Protein 4G9Y (pdb70)

B-factor: mean 36.49, std 21.75, range [11.18, 152.35]

CATH classification: 1.10.10.10

Radius of gyration: 17.8 Å; Cα contacts (8 Å, |Δi|>4): 120; chains: 1; bounding box: 46×42×43 Å

Organism: Streptomyces coelicolor (strain ATCC BAA-471 / A3(2) / M145) (NCBI:txid100226)

Nearest PDB structures (foldseek):
  4g9y-assembly1_A-2  TM=1.007E+00  e=4.382E-23  Streptomyces coelicolor A3(2)
  4fht-assembly1_A  TM=8.650E-01  e=8.121E-21  Streptomyces coelicolor A3(2)
  2nnn-assembly4_G  TM=8.857E-01  e=1.228E-09  Pseudomonas aeruginosa
  2nnn-assembly3_F  TM=8.837E-01  e=1.775E-09  Pseudomonas aeruginosa
  4zzl-assembly1_B  TM=8.639E-01  e=2.343E-08  Pseudomonas aeruginosa

Sequence (136 aa):
THPGHLARRLQQAHYLLWNTMVSEETTSPQYAVLNALVAEPGLDQRTVGERVGLDRSTIAEVVSRLGRRGLLDKVRDPQDGRRSLLRLTDEGLRVHRRLGVRIARMNQVFLAPLAADDEQAVFFDLIRRVADAAEGL

Structure (mmCIF, N/CA/C/O backbone):
data_4G9Y
#
_entry.id   4G9Y
#
_cell.length_a   102.771
_cell.length_b   102.771
_cell.length_c   100.306
_cell.angle_alpha   90.00
_cell.angle_beta   90.00
_cell.angle_gamma   90.00
#
_symmetry.space_group_name_H-M   'I 41 2 2'
#
loop_
_entity.id
_entity.type
_entity.pdbx_description
1 polymer 'PcaV transcriptional regulator'
2 non-polymer GLYCEROL
3 water water
#
loop_
_atom_site.group_PDB
_atom_site.id
_atom_site.type_symbol
_atom_site.label_atom_id
_atom_site.label_alt_id
_atom_site.label_comp_id
_atom_site.label_asym_id
_atom_site.label_entity_id
_atom_site.label_seq_id
_atom_site.pdbx_PDB_ins_code
_atom_site.Cartn_x
_atom_site.Cartn_y
_atom_site.Cartn_z
_atom_site.occupancy
_atom_site.B_iso_or_equiv
_atom_site.auth_seq_id
_atom_site.auth_comp_id
_atom_site.auth_asym_id
_atom_site.auth_atom_id
_atom_site.pdbx_PDB_model_num
ATOM 1 N N . THR A 1 11 ? -26.230 -35.964 -48.253 1.00 71.89 8 THR A N 1
ATOM 2 C CA . THR A 1 11 ? -26.362 -34.918 -47.239 1.00 65.23 8 THR A CA 1
ATOM 3 C C . THR A 1 11 ? -25.011 -34.323 -46.828 1.00 60.28 8 THR A C 1
ATOM 4 O O . THR A 1 11 ? -24.724 -33.173 -47.152 1.00 62.15 8 THR A O 1
ATOM 8 N N . HIS A 1 12 ? -24.213 -35.110 -46.102 1.00 55.48 9 HIS A N 1
ATOM 9 C CA . HIS A 1 12 ? -22.856 -34.735 -45.654 1.00 44.23 9 HIS A CA 1
ATOM 10 C C . HIS A 1 12 ? -22.816 -33.680 -44.556 1.00 37.09 9 HIS A C 1
ATOM 11 O O . HIS A 1 12 ? -22.410 -32.540 -44.790 1.00 30.50 9 HIS A O 1
ATOM 18 N N . PRO A 1 13 ? -23.209 -34.062 -43.336 1.00 27.61 10 PRO A N 1
ATOM 19 C CA . PRO A 1 13 ? -23.268 -33.031 -42.301 1.00 21.69 10 PRO A CA 1
ATOM 20 C C . PRO A 1 13 ? -21.883 -32.590 -41.821 1.00 17.81 10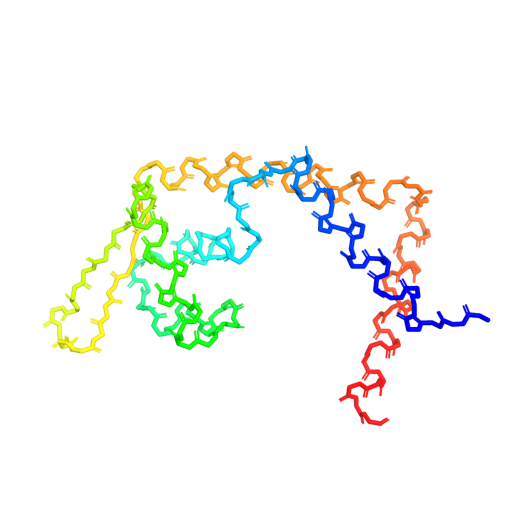 PRO A C 1
ATOM 21 O O . PRO A 1 13 ? -21.788 -31.525 -41.265 1.00 22.07 10 PRO A O 1
ATOM 25 N N . GLY A 1 14 ? -20.836 -33.385 -42.028 1.00 26.28 11 GLY A N 1
ATOM 26 C CA . GLY A 1 14 ? -19.505 -32.960 -41.610 1.00 22.73 11 GLY A CA 1
ATOM 27 C C . GLY A 1 14 ? -19.038 -31.795 -42.465 1.00 22.71 11 GLY A C 1
ATOM 28 O O . GLY A 1 14 ? -18.529 -30.802 -41.956 1.00 22.73 11 GLY A O 1
ATOM 29 N N . HIS A 1 15 ? -19.243 -31.931 -43.774 1.00 20.07 12 HIS A N 1
ATOM 30 C CA . HIS A 1 15 ? -18.996 -30.868 -44.741 1.00 27.27 12 HIS A CA 1
ATOM 31 C C . HIS A 1 15 ? -19.751 -29.588 -44.376 1.00 22.61 12 HIS A C 1
ATOM 32 O O . HIS A 1 15 ? -19.181 -28.506 -44.343 1.00 21.47 12 HIS A O 1
ATOM 39 N N . LEU A 1 16 ? -21.036 -29.732 -44.078 1.00 20.19 13 LEU A N 1
ATOM 40 C CA . LEU A 1 16 ? -21.871 -28.596 -43.752 1.00 22.75 13 LEU A CA 1
ATOM 41 C C . LEU A 1 16 ? -21.390 -27.907 -42.484 1.00 20.13 13 LEU A C 1
ATOM 42 O O . LEU A 1 16 ? -21.381 -26.680 -42.407 1.00 21.86 13 LEU A O 1
ATOM 47 N N . ALA A 1 17 ? -20.979 -28.678 -41.484 1.00 14.69 14 ALA A N 1
ATOM 48 C CA . ALA A 1 17 ? -20.515 -28.048 -40.233 1.00 16.59 14 ALA A CA 1
ATOM 49 C C . ALA A 1 17 ? -19.252 -27.228 -40.448 1.00 17.56 14 ALA A C 1
ATOM 50 O O . ALA A 1 17 ? -19.120 -26.141 -39.910 1.00 18.31 14 ALA A O 1
ATOM 52 N N . ARG A 1 18 ? -18.324 -27.754 -41.239 1.00 20.40 15 ARG A N 1
ATOM 53 C CA . ARG A 1 18 ? -17.109 -27.016 -41.551 1.00 24.18 15 ARG A CA 1
ATOM 54 C C . ARG A 1 18 ? -17.433 -25.725 -42.324 1.00 16.42 15 ARG A C 1
ATOM 55 O O . ARG A 1 18 ? -16.851 -24.687 -42.049 1.00 18.95 15 ARG A O 1
ATOM 63 N N . ARG A 1 19 ? -18.356 -25.797 -43.281 1.00 16.68 16 ARG A N 1
ATOM 64 C CA . ARG A 1 19 ? -18.801 -24.598 -44.008 1.00 20.11 16 ARG A CA 1
ATOM 65 C C . ARG A 1 19 ? -19.332 -23.510 -43.078 1.00 20.15 16 ARG A C 1
ATOM 66 O O . ARG A 1 19 ? -19.030 -22.338 -43.258 1.00 18.85 16 ARG A O 1
ATOM 74 N N . LEU A 1 20 ? -20.161 -23.902 -42.115 1.00 21.75 17 LEU A N 1
ATOM 75 C CA . LEU A 1 20 ? -20.772 -22.951 -41.197 1.00 15.91 17 LEU A CA 1
ATOM 76 C C . LEU A 1 20 ? -19.709 -22.273 -40.368 1.00 18.66 17 LEU A C 1
ATOM 77 O O . LEU A 1 20 ? -19.738 -21.065 -40.146 1.00 18.40 17 LEU A O 1
ATOM 82 N N . GLN A 1 21 ? -18.755 -23.056 -39.891 1.00 17.36 18 GLN A N 1
ATOM 83 C CA . GLN A 1 21 ? -17.685 -22.474 -39.101 1.00 15.65 18 GLN A CA 1
ATOM 84 C C . GLN A 1 21 ? -16.804 -21.561 -39.953 1.00 16.70 18 GLN A C 1
ATOM 85 O O . GLN A 1 21 ? -16.422 -20.478 -39.525 1.00 16.52 18 GLN A O 1
ATOM 91 N N . GLN A 1 22 ? -16.480 -21.997 -41.167 1.00 17.08 19 GLN A N 1
ATOM 92 C CA . GLN A 1 22 ? -15.691 -21.173 -42.077 1.00 22.59 19 GLN A CA 1
ATOM 93 C C . GLN A 1 22 ? -16.403 -19.883 -42.471 1.00 21.38 19 GLN A C 1
ATOM 94 O O . GLN A 1 22 ? -15.774 -18.841 -42.625 1.00 20.93 19 GLN A O 1
ATOM 100 N N . ALA A 1 23 ? -17.714 -19.963 -42.657 1.00 19.20 20 ALA A N 1
ATOM 101 C CA . ALA A 1 23 ? -18.492 -18.774 -42.970 1.00 17.02 20 ALA A CA 1
ATOM 102 C C . ALA A 1 23 ? -18.416 -17.761 -41.828 1.00 21.56 20 ALA A C 1
ATOM 103 O O . ALA A 1 23 ? -18.322 -16.562 -42.064 1.00 21.46 20 ALA A O 1
ATOM 105 N N . HIS A 1 24 ? -18.442 -18.232 -40.587 1.00 18.46 21 HIS A N 1
ATOM 106 C CA . HIS A 1 24 ? -18.331 -17.305 -39.459 1.00 15.10 21 HIS A CA 1
ATOM 107 C C . HIS A 1 24 ? -16.930 -16.677 -39.404 1.00 19.38 21 HIS A C 1
ATOM 108 O O . HIS A 1 24 ? -16.772 -15.483 -39.136 1.00 18.55 21 HIS A O 1
ATOM 115 N N . TYR A 1 25 ? -15.913 -17.490 -39.670 1.00 16.92 22 TYR A N 1
ATOM 116 C CA . TYR A 1 25 ? -14.528 -17.010 -39.700 1.00 20.52 22 TYR A CA 1
ATOM 117 C C . TYR A 1 25 ? -14.351 -15.961 -40.795 1.00 22.47 22 TYR A C 1
ATOM 118 O O . TYR A 1 25 ? -13.679 -14.945 -40.595 1.00 22.77 22 TYR A O 1
ATOM 127 N N . LEU A 1 26 ? -14.969 -16.198 -41.946 1.00 24.54 23 LEU A N 1
ATOM 128 C CA . LEU A 1 26 ? -14.939 -15.222 -43.041 1.00 21.35 23 LEU A CA 1
ATOM 129 C C . LEU A 1 26 ? -15.567 -13.891 -42.622 1.00 25.75 23 LEU A C 1
ATOM 130 O O . LEU A 1 26 ? -15.018 -12.826 -42.896 1.00 25.92 23 LEU A O 1
ATOM 135 N N . LEU A 1 27 ? -16.709 -13.942 -41.943 1.00 22.60 24 LEU A N 1
ATOM 136 C CA . LEU A 1 27 ? -17.371 -12.704 -41.531 1.00 21.83 24 LEU A CA 1
ATOM 137 C C . LEU A 1 27 ? -16.596 -11.975 -40.441 1.00 24.60 24 LEU A C 1
ATOM 138 O O . LEU A 1 27 ? -16.600 -10.748 -40.387 1.00 26.50 24 LEU A O 1
ATOM 143 N N . TRP A 1 28 ? -15.933 -12.725 -39.567 1.00 20.91 25 TRP A N 1
ATOM 144 C CA . TRP A 1 28 ? -15.067 -12.087 -38.578 1.00 21.93 25 TRP A CA 1
ATOM 145 C C . TRP A 1 28 ? -14.012 -11.258 -39.285 1.00 26.07 25 TRP A C 1
ATOM 146 O O . TRP A 1 28 ? -13.745 -10.11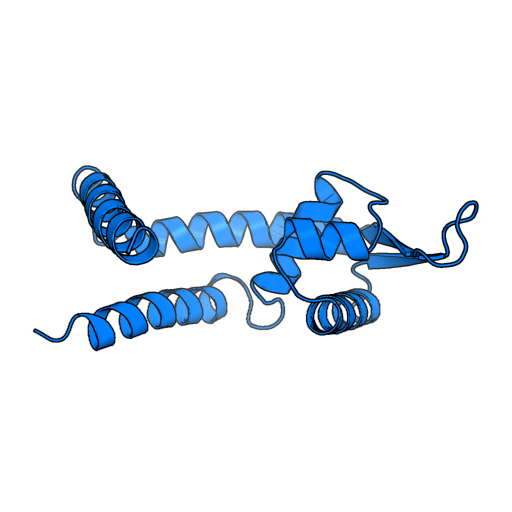0 -38.922 1.00 25.44 25 TRP A O 1
ATOM 157 N N . ASN A 1 29 ? -13.404 -11.844 -40.303 1.00 26.05 26 ASN A N 1
ATOM 158 C CA . ASN A 1 29 ? -12.328 -11.173 -40.999 1.00 25.35 26 ASN A CA 1
ATOM 159 C C . ASN A 1 29 ? -12.800 -9.992 -41.848 1.00 31.56 26 ASN A C 1
ATOM 160 O O . ASN A 1 29 ? -12.085 -9.004 -41.994 1.00 39.14 26 ASN A O 1
ATOM 165 N N . THR A 1 30 ? -14.014 -10.060 -42.374 1.00 31.53 27 THR A N 1
ATOM 166 C CA . THR A 1 30 ? -14.483 -8.962 -43.211 1.00 35.60 27 THR A CA 1
ATOM 167 C C . THR A 1 30 ? -15.246 -7.892 -42.418 1.00 32.58 27 THR A C 1
ATOM 168 O O . THR A 1 30 ? -15.266 -6.739 -42.805 1.00 28.42 27 THR A O 1
ATOM 172 N N . MET A 1 31 ? -15.856 -8.257 -41.300 1.00 25.73 28 MET A N 1
ATOM 173 C CA . MET A 1 31 ? -16.695 -7.300 -40.579 1.00 26.88 28 MET A CA 1
ATOM 174 C C . MET A 1 31 ? -16.165 -6.899 -39.196 1.00 29.95 28 MET A C 1
ATOM 175 O O . MET A 1 31 ? -16.648 -5.939 -38.588 1.00 28.39 28 MET A O 1
ATOM 180 N N . VAL A 1 32 ? -15.215 -7.654 -38.670 1.00 23.26 29 VAL A N 1
ATOM 181 C CA . VAL A 1 32 ? -14.707 -7.337 -37.340 1.00 23.26 29 VAL A CA 1
ATOM 182 C C . VAL A 1 32 ? -13.291 -6.815 -37.440 1.00 29.84 29 VAL A C 1
ATOM 183 O O . VAL A 1 32 ? -13.050 -5.642 -37.191 1.00 26.82 29 VAL A O 1
ATOM 187 N N . SER A 1 33 ? -12.365 -7.684 -37.832 1.00 2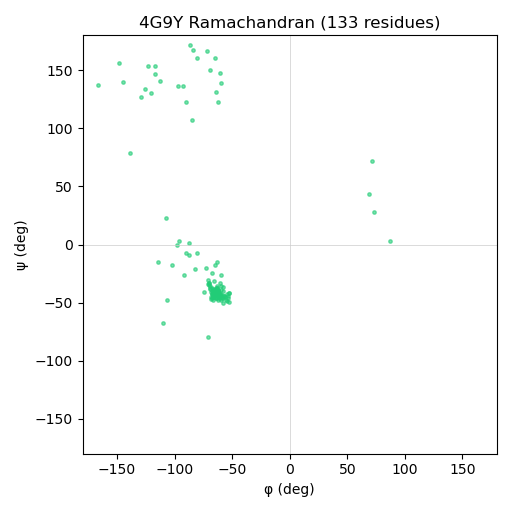4.88 30 SER A N 1
ATOM 188 C CA . SER A 1 33 ? -10.970 -7.305 -37.951 1.00 29.33 30 SER A CA 1
ATOM 189 C C . SER A 1 33 ? -10.154 -8.334 -38.717 1.00 30.95 30 SER A C 1
ATOM 190 O O . SER A 1 33 ? -10.278 -9.539 -38.499 1.00 33.04 30 SER A O 1
ATOM 193 N N . GLU A 1 34 ? -9.298 -7.844 -39.600 1.00 32.46 31 GLU A N 1
ATOM 194 C CA . GLU A 1 34 ? -8.340 -8.691 -40.291 1.00 35.19 31 GLU A CA 1
ATOM 195 C C . GLU A 1 34 ? -7.071 -8.826 -39.459 1.00 38.37 31 GLU A C 1
ATOM 196 O O . GLU A 1 34 ? -6.202 -9.634 -39.774 1.00 44.77 31 GLU A O 1
ATOM 202 N N . GLU A 1 35 ? -6.972 -8.033 -38.394 1.00 35.62 32 GLU A N 1
ATOM 203 C CA . GLU A 1 35 ? -5.770 -7.999 -37.564 1.00 38.18 32 GLU A CA 1
ATOM 204 C C . GLU A 1 35 ? -5.958 -8.693 -36.211 1.00 39.74 32 GLU A C 1
ATOM 205 O O . GLU A 1 35 ? -5.126 -9.494 -35.794 1.00 45.55 32 GLU A O 1
ATOM 211 N N . THR A 1 36 ? -7.045 -8.378 -35.519 1.00 29.47 33 THR A N 1
ATOM 212 C CA . THR A 1 36 ? -7.298 -8.996 -34.228 1.00 27.07 33 THR A CA 1
ATOM 213 C C . THR A 1 36 ? -8.112 -10.269 -34.432 1.00 25.69 33 THR A C 1
ATOM 214 O O . THR A 1 36 ? -9.186 -10.235 -35.009 1.00 26.78 33 THR A O 1
ATOM 218 N N . THR A 1 37 ? -7.592 -11.396 -33.974 1.00 24.32 34 THR A N 1
ATOM 219 C CA . THR A 1 37 ? -8.318 -12.646 -34.130 1.00 25.24 34 THR A CA 1
ATOM 220 C C . THR A 1 37 ? -9.341 -12.828 -33.012 1.00 30.41 34 THR A C 1
ATOM 221 O O . THR A 1 37 ? -9.322 -12.120 -32.007 1.00 26.56 34 THR A O 1
ATOM 225 N N . SER A 1 38 ? -10.229 -13.796 -33.197 1.00 20.93 35 SER A N 1
ATOM 226 C CA . SER A 1 38 ? -11.190 -14.166 -32.171 1.00 21.39 35 SER A CA 1
ATOM 227 C C . SER A 1 38 ? -10.546 -14.536 -30.805 1.00 18.49 35 SER A C 1
ATOM 228 O O . SER A 1 38 ? -10.987 -14.039 -29.766 1.00 22.62 35 SER A O 1
ATOM 231 N N . PRO A 1 39 ? -9.503 -15.395 -30.801 1.00 24.15 36 PRO A N 1
ATOM 232 C CA . PRO A 1 39 ? -8.844 -15.700 -29.520 1.00 26.65 36 PRO A CA 1
ATOM 233 C C . PRO A 1 39 ? -8.172 -14.473 -28.889 1.00 28.12 36 PRO A C 1
ATOM 234 O O . PRO A 1 39 ? -8.196 -14.315 -27.669 1.00 27.94 36 PRO A O 1
ATOM 238 N N . GLN A 1 40 ? -7.587 -13.610 -29.707 1.00 19.23 37 GLN A N 1
ATOM 239 C CA . GLN A 1 40 ? -6.991 -12.399 -29.177 1.00 22.00 37 GLN A CA 1
ATOM 240 C C . GLN A 1 40 ? -8.046 -11.528 -28.519 1.00 24.24 37 GLN A C 1
ATOM 241 O O . GLN A 1 40 ? -7.834 -10.995 -27.424 1.00 23.95 37 GLN A O 1
ATOM 247 N N . TYR A 1 41 ? -9.189 -11.386 -29.180 1.00 20.74 38 TYR A N 1
ATOM 248 C CA . TYR A 1 41 ? -10.268 -10.600 -28.598 1.00 22.75 38 TYR A CA 1
ATOM 249 C C . TYR A 1 41 ? -10.766 -11.215 -27.286 1.00 19.44 38 TYR A C 1
ATOM 250 O O . TYR A 1 41 ? -11.082 -10.496 -26.333 1.00 18.46 38 TYR A O 1
ATOM 259 N N . ALA A 1 42 ? -10.868 -12.543 -27.242 1.00 18.80 39 ALA A N 1
ATOM 260 C CA . ALA A 1 42 ? -11.304 -13.212 -26.019 1.00 18.40 39 ALA A CA 1
ATOM 261 C C . ALA A 1 42 ? -10.388 -12.887 -24.838 1.00 14.34 39 ALA A C 1
ATOM 262 O O . ALA A 1 42 ? -10.849 -12.732 -23.693 1.00 18.09 39 ALA A O 1
ATOM 264 N N . VAL A 1 43 ? -9.096 -12.764 -25.115 1.00 15.20 40 VAL A N 1
ATOM 265 C CA . VAL A 1 43 ? -8.138 -12.378 -24.072 1.00 19.96 40 VAL A CA 1
ATOM 266 C C . VAL A 1 43 ? -8.369 -10.937 -23.598 1.00 19.18 40 VAL A C 1
ATOM 267 O O . VAL A 1 43 ? -8.400 -10.667 -22.396 1.00 18.67 40 VAL A O 1
ATOM 271 N N . LEU A 1 44 ? -8.522 -10.003 -24.533 1.00 21.04 41 LEU A N 1
ATOM 272 C CA . LEU A 1 44 ? -8.850 -8.629 -24.147 1.00 22.46 41 LEU A CA 1
ATOM 273 C C . LEU A 1 44 ? -10.136 -8.625 -23.326 1.00 18.23 41 LEU A C 1
ATOM 274 O O . LEU A 1 44 ? -10.249 -7.942 -22.306 1.00 22.02 41 LEU A O 1
ATOM 279 N N . ASN A 1 45 ? -11.112 -9.383 -23.793 1.00 19.50 42 ASN A N 1
ATOM 280 C CA . ASN A 1 45 ? -12.393 -9.455 -23.112 1.00 19.29 42 ASN A CA 1
ATOM 281 C C . ASN A 1 45 ? -12.293 -9.980 -21.684 1.00 22.76 42 ASN A C 1
ATOM 282 O O . ASN A 1 45 ? -12.891 -9.415 -20.757 1.00 23.06 42 ASN A O 1
ATOM 287 N N . ALA A 1 46 ? -11.536 -11.057 -21.503 1.00 21.36 43 ALA A N 1
ATOM 288 C CA . ALA A 1 46 ? -11.312 -11.608 -20.170 1.00 24.25 43 ALA A CA 1
ATOM 289 C C . ALA A 1 46 ? -10.636 -10.588 -19.241 1.00 23.89 43 ALA A C 1
ATOM 290 O O . ALA A 1 46 ? -10.916 -10.531 -18.037 1.00 21.95 43 ALA A O 1
ATOM 292 N N . LEU A 1 47 ? -9.746 -9.775 -19.799 1.00 17.62 44 LEU A N 1
ATOM 293 C CA . LEU A 1 47 ? -8.972 -8.840 -18.979 1.00 20.78 44 LEU A CA 1
ATOM 294 C C . LEU A 1 47 ? -9.731 -7.544 -18.653 1.00 24.10 44 LEU A C 1
ATOM 295 O O . LEU A 1 47 ? -9.378 -6.834 -17.714 1.00 24.35 44 LEU A O 1
ATOM 300 N N . VAL A 1 48 ? -10.749 -7.223 -19.446 1.00 21.52 45 VAL A N 1
ATOM 301 C CA . VAL A 1 48 ? -11.671 -6.148 -19.083 1.00 26.81 45 VAL A CA 1
ATOM 302 C C . VAL A 1 48 ? -12.480 -6.555 -17.847 1.00 29.83 45 VAL A C 1
ATOM 303 O O . VAL A 1 48 ? -12.683 -5.767 -16.916 1.00 25.09 45 VAL A O 1
ATOM 307 N N . ALA A 1 49 ? -12.936 -7.803 -17.837 1.00 27.76 46 ALA A N 1
ATOM 308 C CA . ALA A 1 49 ? -13.699 -8.314 -16.709 1.00 29.91 46 ALA A CA 1
ATOM 309 C C . ALA A 1 49 ? -12.842 -8.498 -15.458 1.00 30.56 46 ALA A C 1
ATOM 310 O O . ALA A 1 49 ? -13.317 -8.284 -14.343 1.00 31.89 46 ALA A O 1
ATOM 312 N N . GLU A 1 50 ? -11.581 -8.889 -15.634 1.00 29.61 47 GLU A N 1
ATOM 313 C CA . GLU A 1 50 ? -10.698 -9.133 -14.491 1.00 23.98 47 GLU A CA 1
ATOM 314 C C . GLU A 1 50 ? -9.290 -8.605 -14.705 1.00 25.39 47 GLU A C 1
ATOM 315 O O . GLU A 1 50 ? -8.370 -9.365 -14.994 1.00 28.66 47 GLU A O 1
ATOM 321 N N . PRO A 1 51 ? -9.112 -7.293 -14.545 1.00 31.94 48 PRO A N 1
ATOM 322 C CA . PRO A 1 51 ? -7.795 -6.701 -14.755 1.00 32.54 48 PRO A CA 1
ATOM 323 C C . PRO A 1 51 ? -6.795 -7.326 -13.804 1.00 30.95 48 PRO A C 1
ATOM 324 O O . PRO A 1 51 ? -7.125 -7.578 -12.652 1.00 29.43 48 PRO A O 1
ATOM 328 N N . GLY A 1 52 ? -5.596 -7.612 -14.286 1.00 29.17 49 GLY A N 1
ATOM 329 C CA . GLY A 1 52 ? -4.556 -8.121 -13.410 1.00 34.46 49 GLY A CA 1
ATOM 330 C C . GLY A 1 52 ? -4.561 -9.626 -13.244 1.00 30.96 49 GLY A C 1
ATOM 331 O O . GLY A 1 52 ? -3.767 -10.171 -12.478 1.00 37.23 49 GLY A O 1
ATOM 332 N N . LEU A 1 53 ? -5.450 -10.307 -13.955 1.00 27.97 50 LEU A N 1
ATOM 333 C CA . LEU A 1 53 ? -5.499 -11.767 -13.910 1.00 24.77 50 LEU A CA 1
ATOM 334 C C . LEU A 1 53 ? -4.161 -12.308 -14.396 1.00 32.02 50 LEU A C 1
ATOM 335 O O . LEU A 1 53 ? -3.508 -11.688 -15.224 1.00 30.41 50 LEU A O 1
ATOM 340 N N . ASP A 1 54 ? -3.726 -13.446 -13.873 1.00 28.23 51 ASP A N 1
ATOM 341 C CA . ASP A 1 54 ? -2.445 -13.979 -14.313 1.00 38.39 51 ASP A CA 1
ATOM 342 C C . ASP A 1 54 ? -2.623 -14.698 -15.643 1.00 33.06 51 ASP A C 1
ATOM 343 O O . ASP A 1 54 ? -3.724 -15.088 -15.999 1.00 28.18 51 ASP A O 1
ATOM 348 N N . GLN A 1 55 ? -1.526 -14.892 -16.359 1.00 31.34 52 GLN A N 1
ATOM 349 C CA . GLN A 1 55 ? -1.567 -15.460 -17.698 1.00 25.24 52 GLN A CA 1
ATOM 350 C C . GLN A 1 55 ? -2.145 -16.858 -17.745 1.00 33.70 52 GLN A C 1
ATOM 351 O O . GLN A 1 55 ? -2.922 -17.188 -18.640 1.00 34.32 52 GLN A O 1
ATOM 357 N N . ARG A 1 56 ? -1.751 -17.682 -16.782 1.00 35.29 53 ARG A N 1
ATOM 358 C CA . ARG A 1 56 ? -2.218 -19.051 -16.717 1.00 33.42 53 ARG A CA 1
ATOM 359 C C . ARG A 1 56 ? -3.744 -19.053 -16.618 1.00 34.33 53 ARG A C 1
ATOM 360 O O . ARG A 1 56 ? -4.425 -19.785 -17.345 1.00 30.12 53 ARG A O 1
ATOM 368 N N . THR A 1 57 ? -4.284 -18.208 -15.746 1.00 28.94 54 THR A N 1
ATOM 369 C CA . THR A 1 57 ? -5.734 -18.162 -15.574 1.00 27.51 54 THR A CA 1
ATOM 370 C C . THR A 1 57 ? -6.429 -17.586 -16.805 1.00 28.44 54 THR A C 1
ATOM 371 O O . THR A 1 57 ? -7.493 -18.063 -17.193 1.00 26.99 54 THR A O 1
ATOM 375 N N . VAL A 1 58 ? -5.822 -16.574 -17.432 1.00 26.04 55 VAL A N 1
ATOM 376 C CA . VAL A 1 58 ? -6.407 -16.015 -18.644 1.00 26.54 55 VAL A CA 1
ATOM 377 C C . VAL A 1 58 ? -6.535 -17.102 -19.713 1.00 26.32 55 VAL A C 1
ATOM 378 O O . VAL A 1 58 ? -7.564 -17.205 -20.376 1.00 25.14 55 VAL A O 1
ATOM 382 N N . GLY A 1 59 ? -5.494 -17.920 -19.862 1.00 27.27 56 GLY A N 1
ATOM 383 C CA . GLY A 1 59 ? -5.539 -19.033 -20.794 1.00 28.41 56 GLY A CA 1
ATOM 384 C C . GLY A 1 59 ? -6.688 -19.965 -20.459 1.00 32.55 56 GLY A C 1
ATOM 385 O O . GLY A 1 59 ? -7.384 -20.462 -21.341 1.00 32.22 56 GLY A O 1
ATOM 386 N N . GLU A 1 60 ? -6.892 -20.194 -19.168 1.00 35.31 57 GLU A N 1
ATOM 387 C CA . GLU A 1 60 ? -8.010 -21.018 -18.724 1.00 39.94 57 GLU A CA 1
ATOM 388 C C . GLU A 1 60 ? -9.364 -20.398 -19.064 1.00 34.92 57 GLU A C 1
ATOM 389 O O . GLU A 1 60 ? -10.257 -21.109 -19.496 1.00 32.60 57 GLU A O 1
ATOM 395 N N . ARG A 1 61 ? -9.519 -19.086 -18.872 1.00 27.82 58 ARG A N 1
ATOM 396 C CA . ARG A 1 61 ? -10.802 -18.424 -19.165 1.00 27.26 58 ARG A CA 1
ATOM 397 C C . ARG A 1 61 ? -11.192 -18.573 -20.613 1.00 26.49 58 ARG A C 1
ATOM 398 O O . ARG A 1 61 ? -12.369 -18.703 -20.931 1.00 25.70 58 ARG A O 1
ATOM 406 N N . VAL A 1 62 ? -10.205 -18.482 -21.498 1.00 24.49 59 VAL A N 1
ATOM 407 C CA . VAL A 1 62 ? -10.503 -18.492 -22.926 1.00 27.34 59 VAL A CA 1
ATOM 408 C C . VAL A 1 62 ? -10.307 -19.876 -23.559 1.00 35.94 59 VAL A C 1
ATOM 409 O O . VAL A 1 62 ? -10.534 -20.051 -24.749 1.00 35.53 59 VAL A O 1
ATOM 413 N N . GLY A 1 63 ? -9.896 -20.852 -22.752 1.00 35.07 60 GLY A N 1
ATOM 414 C CA . GLY A 1 63 ? -9.699 -22.205 -23.235 1.00 35.69 60 GLY A CA 1
ATOM 415 C C . GLY A 1 63 ? -8.532 -22.393 -24.196 1.00 39.48 60 GLY A C 1
ATOM 416 O O . GLY A 1 63 ? -8.668 -23.094 -25.196 1.00 48.34 60 GLY A O 1
ATOM 417 N N . LEU A 1 64 ? -7.385 -21.788 -23.896 1.00 35.29 61 LEU A N 1
ATOM 418 C CA . LEU A 1 64 ? -6.185 -21.947 -24.730 1.00 32.25 61 LEU A CA 1
ATOM 419 C C . LEU A 1 64 ? -5.068 -22.615 -23.954 1.00 37.59 61 LEU A C 1
ATOM 420 O O . LEU A 1 64 ? -4.923 -22.390 -22.752 1.00 43.79 61 LEU A O 1
ATOM 425 N N . ASP A 1 65 ? -4.257 -23.412 -24.643 1.00 42.61 62 ASP A N 1
ATOM 426 C CA . ASP A 1 65 ? -3.119 -24.061 -23.998 1.00 48.10 62 ASP A CA 1
ATOM 427 C C . ASP A 1 65 ? -2.022 -23.047 -23.687 1.00 46.10 62 ASP A C 1
ATOM 428 O O . ASP A 1 65 ? -2.046 -21.926 -24.197 1.00 41.18 62 ASP A O 1
ATOM 433 N N . ARG A 1 66 ? -1.056 -23.443 -22.864 1.00 45.63 63 ARG A N 1
ATOM 434 C CA . ARG A 1 66 ? -0.040 -22.504 -22.401 1.00 54.82 63 ARG A CA 1
ATOM 435 C C . ARG A 1 66 ? 0.790 -21.882 -23.533 1.00 52.86 63 ARG A C 1
ATOM 436 O O . ARG A 1 66 ? 1.188 -20.717 -23.443 1.00 46.49 63 ARG A O 1
ATOM 444 N N . SER A 1 67 ? 1.026 -22.632 -24.606 1.00 49.72 64 SER A N 1
ATOM 445 C CA . SER A 1 67 ? 1.794 -22.091 -25.725 1.00 51.10 64 SER A CA 1
ATOM 446 C C . SER A 1 67 ? 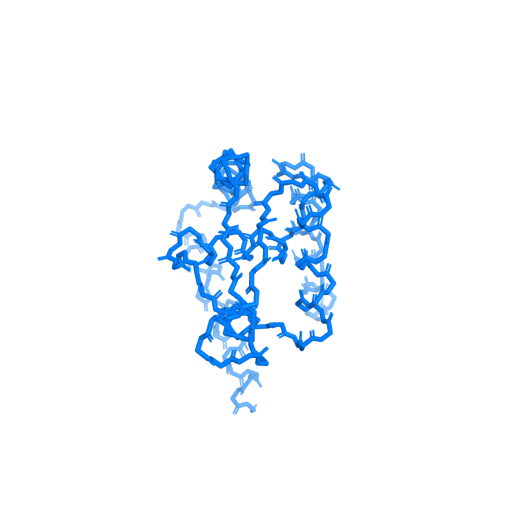0.974 -21.103 -26.555 1.00 40.23 64 SER A C 1
ATOM 447 O O . SER A 1 67 ? 1.485 -20.073 -26.983 1.00 42.72 64 SER A O 1
ATOM 450 N N . THR A 1 68 ? -0.295 -21.410 -26.790 1.00 38.79 65 THR A N 1
ATOM 451 C CA . THR A 1 68 ? -1.129 -20.505 -27.578 1.00 42.97 65 THR A CA 1
ATOM 452 C C . THR A 1 68 ? -1.386 -19.200 -26.826 1.00 42.53 65 THR A C 1
ATOM 453 O O . THR A 1 68 ? -1.363 -18.126 -27.422 1.00 44.41 65 THR A O 1
ATOM 457 N N . ILE A 1 69 ? -1.627 -19.291 -25.518 1.00 40.60 66 ILE A N 1
ATOM 458 C CA . ILE A 1 69 ? -1.843 -18.082 -24.731 1.00 37.16 66 ILE A CA 1
ATOM 459 C C . ILE A 1 69 ? -0.568 -17.234 -24.701 1.00 33.62 66 ILE A C 1
ATOM 460 O O . ILE A 1 69 ? -0.627 -16.014 -24.823 1.00 37.42 66 ILE A O 1
ATOM 465 N N . ALA A 1 70 ? 0.583 -17.888 -24.587 1.00 34.79 67 ALA A N 1
ATOM 466 C CA . ALA A 1 70 ? 1.871 -17.198 -24.645 1.00 34.14 67 ALA A CA 1
ATOM 467 C C . ALA A 1 70 ? 2.017 -16.425 -25.947 1.00 32.13 67 ALA A C 1
ATOM 468 O O . ALA A 1 70 ? 2.458 -15.275 -25.961 1.00 31.59 67 ALA A O 1
ATOM 470 N N . GLU A 1 71 ? 1.641 -17.058 -27.051 1.00 35.90 68 GLU A N 1
ATOM 471 C CA . GLU A 1 71 ? 1.717 -16.407 -28.350 1.00 33.71 68 GLU A CA 1
ATOM 472 C C . GLU A 1 71 ? 0.736 -15.228 -28.462 1.00 31.88 68 GLU A C 1
ATOM 473 O O . GLU A 1 71 ? 1.095 -14.154 -28.942 1.00 30.09 68 GLU A O 1
ATOM 479 N N . VAL A 1 72 ? -0.502 -15.430 -28.024 1.00 29.02 69 VAL A N 1
ATOM 480 C CA . VAL A 1 72 ? -1.504 -14.361 -28.052 1.00 27.43 69 VAL A CA 1
ATOM 481 C C . VAL A 1 72 ? -1.058 -13.147 -27.212 1.00 25.83 69 VAL A C 1
ATOM 482 O O . VAL A 1 72 ? -1.099 -11.999 -27.667 1.00 29.59 69 VAL A O 1
ATOM 486 N N . VAL A 1 73 ? -0.597 -13.414 -25.998 1.00 23.78 70 VAL A N 1
ATOM 487 C CA . VAL A 1 73 ? -0.155 -12.358 -25.097 1.00 25.25 70 VAL A CA 1
ATOM 488 C C . VAL A 1 73 ? 1.034 -11.588 -25.664 1.00 29.42 70 VAL A C 1
ATOM 489 O O . VAL A 1 73 ? 1.076 -10.361 -25.579 1.00 28.95 70 VAL A O 1
ATOM 493 N N . SER A 1 74 ? 1.986 -12.299 -26.264 1.00 28.29 71 SER A N 1
ATOM 494 C CA . SER A 1 74 ? 3.134 -11.638 -26.891 1.00 30.04 71 SER A CA 1
ATOM 495 C C . SER A 1 74 ? 2.693 -10.689 -28.006 1.00 29.12 71 SER A C 1
ATOM 496 O O . SER A 1 74 ? 3.193 -9.556 -28.127 1.00 27.22 71 SER A O 1
ATOM 499 N N . ARG A 1 75 ? 1.749 -11.147 -28.822 1.00 27.25 72 ARG A N 1
ATOM 500 C CA . ARG A 1 75 ? 1.263 -10.333 -29.926 1.00 29.45 72 ARG A CA 1
ATOM 501 C C . ARG A 1 75 ? 0.493 -9.104 -29.452 1.00 24.96 72 ARG A C 1
ATOM 502 O O . ARG A 1 75 ? 0.734 -8.014 -29.931 1.00 24.13 72 ARG A O 1
ATOM 510 N N . LEU A 1 76 ? -0.417 -9.282 -28.499 1.00 18.77 73 LEU A N 1
ATOM 511 C CA . LEU A 1 76 ? -1.166 -8.152 -27.948 1.00 22.00 73 LEU A CA 1
ATOM 512 C C . LEU A 1 76 ? -0.221 -7.167 -27.255 1.00 25.04 73 LEU A C 1
ATOM 513 O O . LEU A 1 76 ? -0.424 -5.952 -27.300 1.00 22.89 73 LEU A O 1
ATOM 518 N N . GLY A 1 77 ? 0.816 -7.704 -26.624 1.00 20.80 74 GLY A N 1
ATOM 519 C CA . GLY A 1 77 ? 1.825 -6.881 -25.982 1.00 23.91 74 GLY A CA 1
ATOM 520 C C . GLY A 1 77 ? 2.558 -6.003 -26.981 1.00 23.32 74 GLY A C 1
ATOM 521 O O . GLY A 1 77 ? 2.744 -4.807 -26.758 1.00 24.76 74 GLY A O 1
ATOM 522 N N . ARG A 1 78 ? 2.957 -6.598 -28.099 1.00 30.21 75 ARG A N 1
ATOM 523 C CA . ARG A 1 78 ? 3.691 -5.883 -29.139 1.00 25.74 75 ARG A CA 1
ATOM 524 C C . ARG A 1 78 ? 2.842 -4.824 -29.827 1.00 24.24 75 ARG A C 1
ATOM 525 O O . ARG A 1 78 ? 3.378 -3.870 -30.375 1.00 26.19 75 ARG A O 1
ATOM 533 N N . ARG A 1 79 ? 1.522 -4.991 -29.803 1.00 24.44 76 ARG A N 1
ATOM 534 C CA . ARG A 1 79 ? 0.637 -3.989 -30.382 1.00 29.11 76 ARG A CA 1
ATOM 535 C C . ARG A 1 79 ? 0.274 -2.887 -29.386 1.00 23.01 76 ARG A C 1
ATOM 536 O O . ARG A 1 79 ? -0.481 -1.975 -29.703 1.00 26.17 76 ARG A O 1
ATOM 544 N N . GLY A 1 80 ? 0.819 -2.976 -28.182 1.00 26.31 77 GLY A N 1
ATOM 545 C CA . GLY A 1 80 ? 0.558 -1.973 -27.168 1.00 24.07 77 GLY A CA 1
ATOM 546 C C . GLY A 1 80 ? -0.841 -2.080 -26.585 1.00 24.87 77 GLY A C 1
ATOM 547 O O . GLY A 1 80 ? -1.400 -1.075 -26.121 1.00 21.15 77 GLY A O 1
ATOM 548 N N . LEU A 1 81 ? -1.404 -3.289 -26.587 1.00 19.67 78 LEU A N 1
ATOM 549 C CA . LEU A 1 81 ? -2.771 -3.485 -26.107 1.00 22.32 78 LEU A CA 1
ATOM 550 C C . LEU A 1 81 ? -2.832 -4.075 -24.712 1.00 22.79 78 LEU A C 1
ATOM 551 O O . LEU A 1 81 ? -3.876 -4.021 -24.058 1.00 21.82 78 LEU A O 1
ATOM 556 N N . LEU A 1 82 ? -1.732 -4.668 -24.261 1.00 20.59 79 LEU A N 1
ATOM 557 C CA . LEU A 1 82 ? -1.673 -5.165 -22.891 1.00 24.24 79 LEU A CA 1
ATOM 558 C C . LEU A 1 82 ? -0.275 -5.083 -22.320 1.00 24.01 79 LEU A C 1
ATOM 559 O O . LEU A 1 82 ? 0.709 -5.049 -23.064 1.00 24.88 79 LEU A O 1
ATOM 564 N N . ASP A 1 83 ? -0.200 -5.038 -20.995 1.00 20.73 80 ASP A N 1
ATOM 565 C CA . ASP A 1 83 ? 1.069 -5.056 -20.278 1.00 21.89 80 ASP A CA 1
ATOM 566 C C . ASP A 1 83 ? 1.155 -6.303 -19.406 1.00 30.10 80 ASP A C 1
ATOM 567 O O . ASP A 1 83 ? 0.142 -6.849 -18.974 1.00 28.58 80 ASP A O 1
ATOM 572 N N . LYS A 1 84 ? 2.377 -6.735 -19.144 1.00 29.61 81 LYS A N 1
ATOM 573 C CA . LYS A 1 84 ? 2.628 -7.972 -18.424 1.00 31.27 81 LYS A CA 1
ATOM 574 C C . LYS A 1 84 ? 3.602 -7.638 -17.313 1.00 38.83 81 LYS A C 1
ATOM 575 O O . LYS A 1 84 ? 4.640 -7.028 -17.557 1.00 42.71 81 LYS A O 1
ATOM 581 N N . VAL A 1 85 ? 3.246 -7.999 -16.087 1.00 40.12 82 VAL A N 1
ATOM 582 C CA . VAL A 1 85 ? 4.089 -7.729 -14.925 1.00 46.75 82 VAL A CA 1
ATOM 583 C C . VAL A 1 85 ? 4.345 -9.031 -14.172 1.00 50.23 82 VAL A C 1
ATOM 584 O O . VAL A 1 85 ? 3.428 -9.802 -13.942 1.00 40.41 82 VAL A O 1
ATOM 588 N N . ARG A 1 86 ? 5.592 -9.287 -13.802 1.00 59.36 83 ARG A N 1
ATOM 589 C CA . ARG A 1 86 ? 5.897 -10.427 -12.952 1.00 61.82 83 ARG A CA 1
ATOM 590 C C . ARG A 1 86 ? 5.223 -10.211 -11.598 1.00 57.08 83 ARG A C 1
ATOM 591 O O . ARG A 1 86 ? 5.320 -9.130 -11.019 1.00 58.57 83 ARG A O 1
ATOM 599 N N . ASP A 1 87 ? 4.514 -11.226 -11.113 1.00 57.90 84 ASP A N 1
ATOM 600 C CA . ASP A 1 87 ? 3.785 -11.122 -9.847 1.00 72.30 84 ASP A CA 1
ATOM 601 C C . ASP A 1 87 ? 4.756 -10.876 -8.691 1.00 86.25 84 ASP A C 1
ATOM 602 O O . ASP A 1 87 ? 5.686 -11.660 -8.481 1.00 84.16 84 ASP A O 1
ATOM 607 N N . PRO A 1 88 ? 4.553 -9.770 -7.952 1.00 100.45 85 PRO A N 1
ATOM 608 C CA . PRO A 1 88 ? 5.365 -9.420 -6.780 1.00 109.24 85 PRO A CA 1
ATOM 609 C C . PRO A 1 88 ? 5.436 -10.548 -5.752 1.00 114.70 85 PRO A C 1
ATOM 610 O O . PRO A 1 88 ? 6.516 -10.843 -5.237 1.00 119.05 85 PRO A O 1
ATOM 614 N N . GLN A 1 89 ? 4.297 -11.170 -5.464 1.00 111.65 86 GLN A N 1
ATOM 615 C CA . GLN A 1 89 ? 4.250 -12.277 -4.519 1.00 109.76 86 GLN A CA 1
ATOM 616 C C . GLN A 1 89 ? 4.901 -13.533 -5.094 1.00 106.53 86 GLN A C 1
ATOM 617 O O . GLN A 1 89 ? 6.047 -13.847 -4.775 1.00 112.67 86 GLN A O 1
ATOM 623 N N . ASP A 1 90 ? 4.168 -14.247 -5.942 1.00 98.37 87 ASP A N 1
ATOM 624 C CA . ASP A 1 90 ? 4.700 -15.431 -6.613 1.00 95.46 87 ASP A CA 1
ATOM 625 C C . ASP A 1 90 ? 5.461 -15.019 -7.873 1.00 97.81 87 ASP A C 1
ATOM 626 O O . ASP A 1 90 ? 4.862 -14.652 -8.880 1.00 99.39 87 ASP A O 1
ATOM 631 N N . GLY A 1 91 ? 6.785 -15.108 -7.819 1.00 96.98 88 GLY A N 1
ATOM 632 C CA . GLY A 1 91 ? 7.625 -14.670 -8.918 1.00 93.42 88 GLY A CA 1
ATOM 633 C C . GLY A 1 91 ? 7.471 -15.419 -10.232 1.00 89.62 88 GLY A C 1
ATOM 634 O O . GLY A 1 91 ? 7.931 -14.945 -11.271 1.00 88.08 88 GLY A O 1
ATOM 635 N N . ARG A 1 92 ? 6.830 -16.583 -10.206 1.00 89.61 89 ARG A N 1
ATOM 636 C CA . ARG A 1 92 ? 6.698 -17.370 -11.431 1.00 94.40 89 ARG A CA 1
ATOM 637 C C . ARG A 1 92 ? 5.296 -17.383 -12.041 1.00 82.93 89 ARG A C 1
ATOM 638 O O . ARG A 1 92 ? 4.940 -18.287 -12.795 1.00 80.22 89 ARG A O 1
ATOM 646 N N . ARG A 1 93 ? 4.513 -16.364 -11.710 1.00 72.78 90 ARG A N 1
ATOM 647 C CA . ARG A 1 93 ? 3.309 -16.050 -12.467 1.00 68.92 90 ARG A CA 1
ATOM 648 C C . ARG A 1 93 ? 3.393 -14.600 -12.958 1.00 60.05 90 ARG A C 1
ATOM 649 O O . ARG A 1 93 ? 4.096 -13.772 -12.369 1.00 54.18 90 ARG A O 1
ATOM 657 N N . SER A 1 94 ? 2.702 -14.306 -14.057 1.00 52.69 91 SER A N 1
ATOM 658 C CA . SER A 1 94 ? 2.752 -12.980 -14.665 1.00 51.54 91 SER A CA 1
ATOM 659 C C . SER A 1 94 ? 1.357 -12.383 -14.710 1.00 39.92 91 SER A C 1
ATOM 660 O O . SER A 1 94 ? 0.429 -13.031 -15.174 1.00 34.58 91 SER A O 1
ATOM 663 N N . LEU A 1 95 ? 1.215 -11.146 -14.246 1.00 33.20 92 LEU A N 1
ATOM 664 C CA . LEU A 1 95 ? -0.087 -10.486 -14.231 1.00 33.89 92 LEU A CA 1
ATOM 665 C C . LEU A 1 95 ? -0.276 -9.677 -15.507 1.00 29.74 92 LEU A C 1
ATOM 666 O O . LEU A 1 95 ? 0.640 -8.983 -15.935 1.00 31.03 92 LEU A O 1
ATOM 671 N N . LEU A 1 96 ? -1.461 -9.769 -16.105 1.00 28.55 93 LEU A N 1
ATOM 672 C CA . LEU A 1 96 ? -1.746 -9.102 -17.369 1.00 27.17 93 LEU A CA 1
ATOM 673 C C . LEU A 1 96 ? -2.769 -8.011 -17.145 1.00 26.10 93 LEU A C 1
ATOM 674 O O . LEU A 1 96 ? -3.729 -8.195 -16.399 1.00 23.97 93 LEU A O 1
ATOM 679 N N . ARG A 1 97 ? -2.583 -6.881 -17.810 1.00 26.86 94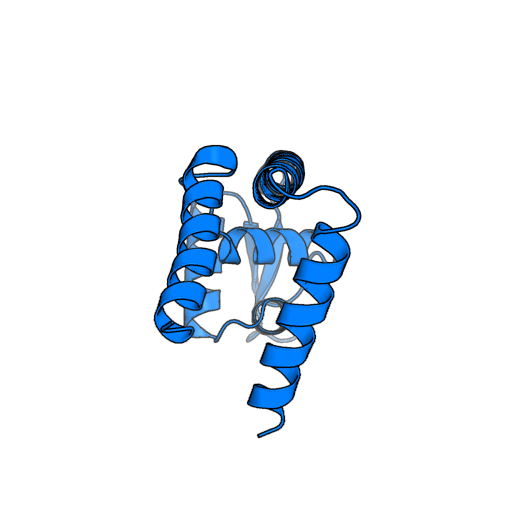 ARG A N 1
ATOM 680 C CA . ARG A 1 97 ? -3.524 -5.784 -17.697 1.00 29.13 94 ARG A CA 1
ATOM 681 C C . ARG A 1 97 ? -3.620 -5.074 -19.045 1.00 23.32 94 ARG A C 1
ATOM 682 O O . ARG A 1 97 ? -2.609 -4.904 -19.717 1.00 25.95 94 ARG A O 1
ATOM 690 N N . LEU A 1 98 ? -4.823 -4.671 -19.455 1.00 19.26 95 LEU A N 1
ATOM 691 C CA . LEU A 1 98 ? -4.966 -3.932 -20.715 1.00 22.65 95 LEU A CA 1
ATOM 692 C C . LEU A 1 98 ? -4.367 -2.538 -20.593 1.00 26.68 95 LEU A C 1
ATOM 693 O O . LEU A 1 98 ? -4.354 -1.965 -19.512 1.00 22.97 95 LEU A O 1
ATOM 698 N N . THR A 1 99 ? -3.871 -2.005 -21.703 1.00 20.50 96 THR A N 1
ATOM 699 C CA . THR A 1 99 ? -3.442 -0.618 -21.759 1.00 22.45 96 THR A CA 1
ATOM 700 C C . THR A 1 99 ? -4.672 0.209 -22.093 1.00 23.54 96 THR A C 1
ATOM 701 O O . THR A 1 99 ? -5.721 -0.353 -22.408 1.00 19.01 96 THR A O 1
ATOM 705 N N . ASP A 1 100 ? -4.560 1.532 -22.030 1.00 19.64 97 ASP A N 1
ATOM 706 C CA . ASP A 1 100 ? -5.656 2.398 -22.495 1.00 22.23 97 ASP A CA 1
ATOM 707 C C . ASP A 1 100 ? -6.097 2.066 -23.927 1.00 28.68 97 ASP A C 1
ATOM 708 O O . ASP A 1 100 ? -7.291 2.051 -24.232 1.00 26.38 97 ASP A O 1
ATOM 713 N N . GLU A 1 101 ? -5.143 1.805 -24.813 1.00 21.23 98 GLU A N 1
ATOM 714 C CA . GLU A 1 101 ? -5.498 1.463 -26.187 1.00 20.91 98 GLU A CA 1
ATOM 715 C C . GLU A 1 101 ? -6.133 0.069 -26.290 1.00 22.93 98 GLU A C 1
ATOM 716 O O . GLU A 1 101 ? -7.025 -0.151 -27.110 1.00 22.63 98 GLU A O 1
ATOM 722 N N . GLY A 1 102 ? -5.698 -0.865 -25.445 1.00 23.57 99 GLY A N 1
ATOM 723 C CA . GLY A 1 102 ? -6.303 -2.192 -25.425 1.00 21.93 99 GLY A CA 1
ATOM 724 C C . GLY A 1 102 ? -7.768 -2.106 -25.024 1.00 19.17 99 GLY A C 1
ATOM 725 O O . GLY A 1 102 ? -8.613 -2.811 -25.560 1.00 20.46 99 GLY A O 1
ATOM 726 N N . LEU A 1 103 ? -8.075 -1.212 -24.088 1.00 21.34 100 LEU A N 1
ATOM 727 C CA . LEU A 1 103 ? -9.461 -1.000 -23.679 1.00 24.05 100 LEU A CA 1
ATOM 728 C C . LEU A 1 103 ? -10.288 -0.425 -24.821 1.00 25.43 100 LEU A C 1
ATOM 729 O O . LEU A 1 103 ? -11.431 -0.812 -25.025 1.00 23.66 100 LEU A O 1
ATOM 734 N N . ARG A 1 104 ? -9.702 0.524 -25.542 1.00 25.00 101 ARG A N 1
ATOM 735 C CA . ARG A 1 104 ? -10.351 1.170 -26.675 1.00 23.67 101 ARG A CA 1
ATOM 736 C C . ARG A 1 104 ? -10.619 0.171 -27.813 1.00 20.03 101 ARG A C 1
ATOM 737 O O . ARG A 1 104 ? -11.717 0.125 -28.386 1.00 21.47 101 ARG A O 1
ATOM 745 N N . VAL A 1 105 ? -9.618 -0.634 -28.131 1.00 19.34 102 VAL A N 1
ATOM 746 C CA . VAL A 1 105 ? -9.759 -1.655 -29.161 1.00 20.05 102 VAL A CA 1
ATOM 747 C C . VAL A 1 105 ? -10.841 -2.668 -28.757 1.00 23.31 102 VAL A C 1
ATOM 748 O O . VAL A 1 105 ? -11.684 -3.059 -29.572 1.00 24.50 102 VAL A O 1
ATOM 752 N N . HIS A 1 106 ? -10.838 -3.075 -27.493 1.00 21.72 103 HIS A N 1
ATOM 753 C CA . HIS A 1 106 ? -11.849 -4.024 -27.032 1.00 20.89 103 HIS A CA 1
ATOM 754 C C . HIS A 1 106 ? -13.253 -3.453 -27.203 1.00 21.29 103 HIS A C 1
ATOM 755 O O . HIS A 1 106 ? -14.168 -4.144 -27.659 1.00 19.42 103 HIS A O 1
ATOM 762 N N . ARG A 1 107 ? -13.428 -2.190 -26.835 1.00 20.19 104 ARG A N 1
ATOM 763 C CA . ARG A 1 107 ? -14.718 -1.534 -27.002 1.00 19.10 104 ARG A CA 1
ATOM 764 C C . ARG A 1 107 ? -15.163 -1.434 -28.465 1.00 23.60 104 ARG A C 1
ATOM 765 O O . ARG A 1 107 ? -16.309 -1.746 -28.783 1.00 23.45 104 ARG A O 1
ATOM 773 N N . ARG A 1 108 ? -14.274 -0.985 -29.350 1.00 24.92 105 ARG A N 1
ATOM 774 C CA . ARG A 1 108 ? -14.625 -0.842 -30.761 1.00 24.48 105 ARG A CA 1
ATOM 775 C C . ARG A 1 108 ? -14.949 -2.200 -31.386 1.00 22.81 105 ARG A C 1
ATOM 776 O O . ARG A 1 108 ? -15.914 -2.325 -32.141 1.00 27.10 105 ARG A O 1
ATOM 784 N N . LEU A 1 109 ? -14.139 -3.210 -31.083 1.00 20.97 106 LEU A N 1
ATOM 785 C CA . LEU A 1 109 ? -14.366 -4.539 -31.652 1.00 20.52 106 LEU A CA 1
ATOM 786 C C . LEU A 1 109 ? -15.675 -5.143 -31.148 1.00 24.69 106 LEU A C 1
ATOM 787 O O . LEU A 1 109 ? -16.385 -5.779 -31.911 1.00 23.09 106 LEU A O 1
ATOM 792 N N . GLY A 1 110 ? -15.986 -4.937 -29.868 1.00 22.94 107 GLY A N 1
ATOM 793 C CA . GLY A 1 110 ? -17.232 -5.423 -29.294 1.00 23.58 107 GLY A CA 1
ATOM 794 C C . GLY A 1 110 ? -18.464 -4.977 -30.077 1.00 27.41 107 GLY A C 1
ATOM 795 O O . GLY A 1 110 ? -19.374 -5.769 -30.359 1.00 25.96 107 GLY A O 1
ATOM 796 N N . VAL A 1 111 ? -18.493 -3.700 -30.430 1.00 27.13 108 VAL A N 1
ATOM 797 C CA . VAL A 1 111 ? -19.578 -3.165 -31.233 1.00 29.59 108 VAL A CA 1
ATOM 798 C C . VAL A 1 111 ? -19.628 -3.875 -32.594 1.00 29.66 108 VAL A C 1
ATOM 799 O O . VAL A 1 111 ? -20.694 -4.228 -33.078 1.00 24.35 108 VAL A O 1
ATOM 803 N N . ARG A 1 112 ? -18.467 -4.104 -33.197 1.00 25.20 109 ARG A N 1
ATOM 804 C CA . ARG A 1 112 ? -18.413 -4.752 -34.506 1.00 26.57 109 ARG A CA 1
ATOM 805 C C . ARG A 1 112 ? -18.823 -6.220 -34.414 1.00 24.86 109 ARG A C 1
ATOM 806 O O . ARG A 1 112 ? -19.478 -6.753 -35.313 1.00 24.27 109 ARG A O 1
ATOM 814 N N . ILE A 1 113 ? -18.452 -6.866 -33.315 1.00 19.64 110 ILE A N 1
ATOM 815 C CA . ILE A 1 113 ? -18.764 -8.270 -33.141 1.00 20.31 110 ILE A CA 1
ATOM 816 C C . ILE A 1 113 ? -20.272 -8.445 -33.025 1.00 27.02 110 ILE A C 1
ATOM 817 O O . ILE A 1 113 ? -20.842 -9.369 -33.605 1.00 24.39 110 ILE A O 1
ATOM 822 N N . ALA A 1 114 ? -20.914 -7.543 -32.289 1.00 25.62 111 ALA A N 1
ATOM 823 C CA . ALA A 1 114 ? -22.357 -7.607 -32.094 1.00 27.22 111 ALA A CA 1
ATOM 824 C C . ALA A 1 114 ? -23.086 -7.453 -33.432 1.00 26.85 111 ALA A C 1
ATOM 825 O O . ALA A 1 114 ? -24.040 -8.175 -33.730 1.00 23.94 111 ALA A O 1
ATOM 827 N N . ARG A 1 115 ? -22.625 -6.510 -34.240 1.00 21.79 112 ARG A N 1
ATOM 828 C CA . ARG A 1 115 ? -23.210 -6.283 -35.548 1.00 23.27 112 ARG A CA 1
ATOM 829 C C . ARG A 1 115 ? -22.962 -7.485 -36.46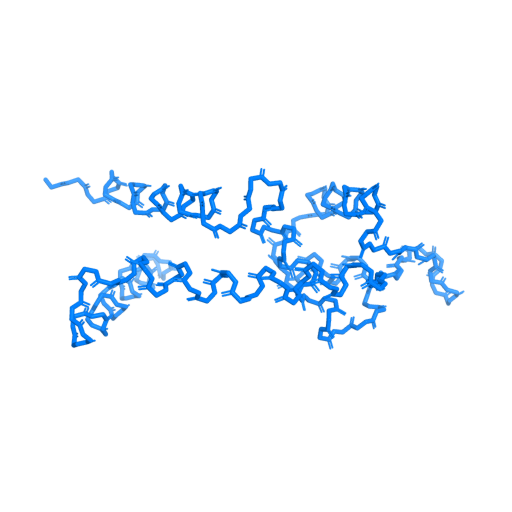1 1.00 27.74 112 ARG A C 1
ATOM 830 O O . ARG A 1 115 ? -23.849 -7.912 -37.220 1.00 21.76 112 ARG A O 1
ATOM 838 N N . MET A 1 116 ? -21.756 -8.033 -36.382 1.00 18.98 113 MET A N 1
ATOM 839 C CA . MET A 1 116 ? -21.380 -9.142 -37.245 1.00 21.42 113 MET A CA 1
ATOM 840 C C . MET A 1 116 ? -22.228 -10.377 -36.975 1.00 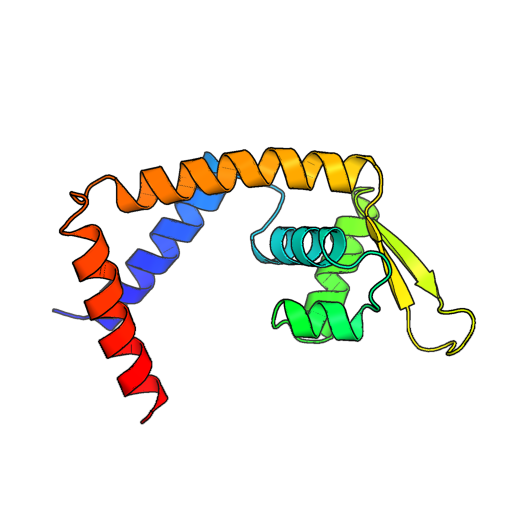20.09 113 MET A C 1
ATOM 841 O O . MET A 1 116 ? -22.706 -11.027 -37.906 1.00 21.47 113 MET A O 1
ATOM 846 N N . ASN A 1 117 ? -22.411 -10.710 -35.705 1.00 16.02 114 ASN A N 1
ATOM 847 C CA . ASN A 1 117 ? -23.236 -11.861 -35.352 1.00 17.90 114 ASN A CA 1
ATOM 848 C C . ASN A 1 117 ? -24.716 -11.691 -35.700 1.00 22.27 114 ASN A C 1
ATOM 849 O O . ASN A 1 117 ? -25.393 -12.657 -36.024 1.00 20.41 114 ASN A O 1
ATOM 854 N N . GLN A 1 118 ? -25.211 -10.465 -35.642 1.00 25.95 115 GLN A N 1
ATOM 855 C CA . GLN A 1 118 ? -26.571 -10.181 -36.090 1.00 25.95 115 GLN A CA 1
ATOM 856 C C . GLN A 1 118 ? -26.685 -10.389 -37.607 1.00 26.38 115 GLN A C 1
ATOM 857 O O . GLN A 1 118 ? -27.642 -10.982 -38.091 1.00 23.23 115 GLN A O 1
ATOM 863 N N . VAL A 1 119 ? -25.695 -9.913 -38.357 1.00 15.69 116 VAL A N 1
ATOM 864 C CA . VAL A 1 119 ? -25.652 -10.160 -39.799 1.00 27.21 116 VAL A CA 1
ATOM 865 C C . VAL A 1 119 ? -25.506 -11.657 -40.157 1.00 26.57 116 VAL A C 1
ATOM 866 O O . VAL A 1 119 ? -26.141 -12.154 -41.087 1.00 24.83 116 VAL A O 1
ATOM 870 N N . PHE A 1 120 ? -24.677 -12.378 -39.413 1.00 18.95 117 PHE A N 1
ATOM 871 C CA . PHE A 1 120 ? -24.525 -13.827 -39.590 1.00 17.82 117 PHE A CA 1
ATOM 872 C C . PHE A 1 120 ? -25.855 -14.608 -39.509 1.00 19.77 117 PHE A C 1
ATOM 873 O O . PHE A 1 120 ? -26.106 -15.532 -40.302 1.00 17.05 117 PHE A O 1
ATOM 881 N N . LEU A 1 121 ? -26.692 -14.245 -38.541 1.00 15.35 118 LEU A N 1
ATOM 882 C CA . LEU A 1 121 ? -27.973 -14.911 -38.315 1.00 16.39 118 LEU A CA 1
ATOM 883 C C . LEU A 1 121 ? -29.124 -14.276 -39.107 1.00 18.19 118 LEU A C 1
ATOM 884 O O . LEU A 1 121 ? -30.230 -14.805 -39.132 1.00 19.33 118 LEU A O 1
ATOM 889 N N . ALA A 1 122 ? -28.854 -13.153 -39.760 1.00 24.39 119 ALA A N 1
ATOM 890 C CA . ALA A 1 122 ? -29.908 -12.373 -40.433 1.00 31.46 119 ALA A CA 1
ATOM 891 C C . ALA A 1 122 ? -30.757 -13.023 -41.560 1.00 22.89 119 ALA A C 1
ATOM 892 O O . ALA A 1 122 ? -31.864 -12.563 -41.802 1.00 25.23 119 ALA A O 1
ATOM 894 N N . PRO A 1 123 ? -30.234 -14.041 -42.281 1.00 25.31 120 PRO A N 1
ATOM 895 C CA . PRO A 1 123 ? -31.096 -14.722 -43.266 1.00 24.35 120 PRO A CA 1
ATOM 896 C C . PRO A 1 123 ? -32.261 -15.455 -42.603 1.00 16.92 120 PRO A C 1
ATOM 897 O O . PRO A 1 123 ? -33.231 -15.800 -43.257 1.00 18.84 120 PRO A O 1
ATOM 901 N N . LEU A 1 124 ? -32.151 -15.694 -41.306 1.00 13.26 121 LEU A N 1
ATOM 902 C CA . LEU A 1 124 ? -33.182 -16.418 -40.573 1.00 15.45 121 LEU A CA 1
ATOM 903 C C . LEU A 1 124 ? -34.134 -15.456 -39.857 1.00 17.29 121 LEU A C 1
ATOM 904 O O . LEU A 1 124 ? -33.694 -14.481 -39.234 1.00 21.67 121 LEU A O 1
ATOM 909 N N . ALA A 1 125 ? -35.430 -15.735 -39.934 1.00 18.12 122 ALA A N 1
ATOM 910 C CA . ALA A 1 125 ? -36.403 -14.994 -39.134 1.00 21.16 122 ALA A CA 1
ATOM 911 C C . ALA A 1 125 ? -36.125 -15.291 -37.660 1.00 23.97 122 ALA A C 1
ATOM 912 O O . ALA A 1 125 ? -35.462 -16.283 -37.338 1.00 19.90 122 ALA A O 1
ATOM 914 N N . ALA A 1 126 ? -36.605 -14.440 -36.763 1.00 23.22 123 ALA A N 1
ATOM 915 C CA . ALA A 1 126 ? -36.371 -14.655 -35.327 1.00 26.01 123 ALA A CA 1
ATOM 916 C C . ALA A 1 126 ? -36.785 -16.049 -34.843 1.00 23.84 123 ALA A C 1
ATOM 917 O O . ALA A 1 126 ? -36.068 -16.670 -34.069 1.00 26.16 123 ALA A O 1
ATOM 919 N N . ASP A 1 127 ? -37.922 -16.563 -35.297 1.00 26.28 124 ASP A N 1
ATOM 920 C CA A ASP A 1 127 ? -38.348 -17.908 -34.910 0.50 26.59 124 ASP A CA 1
ATOM 921 C CA B ASP A 1 127 ? -38.329 -17.898 -34.876 0.50 27.00 124 ASP A CA 1
ATOM 922 C C . ASP A 1 127 ? -37.373 -18.976 -35.406 1.00 29.81 124 ASP A C 1
ATOM 923 O O . ASP A 1 127 ? -37.110 -19.970 -34.727 1.00 20.13 124 ASP A O 1
ATOM 932 N N . GLU A 1 128 ? -36.847 -18.781 -36.610 1.00 22.96 125 GLU A N 1
ATOM 933 C CA . GLU A 1 128 ? -35.901 -19.744 -37.169 1.00 22.92 125 GLU A CA 1
ATOM 934 C C . GLU A 1 128 ? -34.557 -19.711 -36.450 1.00 19.98 125 GLU A C 1
ATOM 935 O O . GLU A 1 128 ? -33.883 -20.728 -36.367 1.00 19.29 125 GLU A O 1
ATOM 941 N N . GLN A 1 129 ? -34.148 -18.535 -35.980 1.00 18.06 126 GLN A N 1
ATOM 942 C CA . GLN A 1 129 ? -32.894 -18.418 -35.235 1.00 18.71 126 GLN A CA 1
ATOM 943 C C . GLN A 1 129 ? -32.969 -19.242 -33.949 1.00 17.08 126 GLN A C 1
ATOM 944 O O . GLN A 1 129 ? -32.010 -19.893 -33.577 1.00 21.65 126 GLN A O 1
ATOM 950 N N . ALA A 1 130 ? -34.115 -19.237 -33.283 1.00 20.12 127 ALA A N 1
ATOM 951 C CA . ALA A 1 130 ? -34.252 -20.038 -32.070 1.00 24.24 127 ALA A CA 1
ATOM 952 C C . ALA A 1 130 ? -34.191 -21.527 -32.399 1.00 26.28 127 ALA A C 1
ATOM 953 O O . ALA A 1 130 ? -33.609 -22.310 -31.653 1.00 20.84 127 ALA A O 1
ATOM 955 N N . VAL A 1 131 ? -34.794 -21.924 -33.516 1.00 19.08 128 VAL A N 1
ATOM 956 C CA . VAL A 1 131 ? -34.703 -23.318 -33.961 1.00 18.42 128 VAL A CA 1
ATOM 957 C C . VAL A 1 131 ? -33.259 -23.699 -34.322 1.00 19.99 128 VAL A C 1
ATOM 958 O O . VAL A 1 131 ? -32.776 -24.775 -33.933 1.00 17.56 128 VAL A O 1
ATOM 962 N N . PHE A 1 132 ? -32.565 -22.790 -35.013 1.00 19.42 129 PHE A N 1
ATOM 963 C CA . PHE A 1 132 ? -31.156 -22.967 -35.406 1.00 20.41 129 PHE A CA 1
ATOM 964 C C . PHE A 1 132 ? -30.331 -23.309 -34.166 1.00 20.07 129 PHE A C 1
ATOM 965 O O . PHE A 1 132 ? -29.580 -24.283 -34.150 1.00 14.35 129 PHE A O 1
ATOM 973 N N . PHE A 1 133 ? -30.489 -22.533 -33.105 1.00 14.81 130 PHE A N 1
ATOM 974 C CA . PHE A 1 133 ? -29.737 -22.820 -31.872 1.00 21.63 130 PHE A CA 1
ATOM 975 C C . PHE A 1 133 ? -30.138 -24.138 -31.221 1.00 19.17 130 PHE A C 1
ATOM 976 O O . PHE A 1 133 ? -29.285 -24.917 -30.796 1.00 17.97 130 PHE A O 1
ATOM 984 N N . ASP A 1 134 ? -31.439 -24.375 -31.135 1.00 15.97 131 ASP A N 1
ATOM 985 C CA . ASP A 1 134 ? -31.944 -25.596 -30.517 1.00 22.74 131 ASP A CA 1
ATOM 986 C C . ASP A 1 134 ? -31.404 -26.832 -31.210 1.00 19.61 131 ASP A C 1
ATOM 987 O O . ASP A 1 134 ? -30.879 -27.728 -30.548 1.00 14.37 131 ASP A O 1
ATOM 992 N N . LEU A 1 135 ? -31.516 -26.877 -32.536 1.00 16.01 132 LEU A N 1
ATOM 993 C CA . LEU A 1 135 ? -31.101 -28.059 -33.280 1.00 16.79 132 LEU A CA 1
ATOM 994 C C . LEU A 1 135 ? -29.595 -28.294 -33.200 1.00 22.22 132 LEU A C 1
ATOM 995 O O . LEU A 1 135 ? -29.146 -29.421 -33.016 1.00 16.89 132 LEU A O 1
ATOM 1000 N N . ILE A 1 136 ? -28.809 -27.234 -33.374 1.00 11.24 133 ILE A N 1
ATOM 1001 C CA . ILE A 1 136 ? -27.369 -27.396 -33.349 1.00 11.18 133 ILE A CA 1
ATOM 1002 C C . ILE A 1 136 ? -26.907 -27.815 -31.946 1.00 16.01 133 ILE A C 1
ATOM 1003 O O . ILE A 1 136 ? -26.054 -28.700 -31.791 1.00 15.49 133 ILE A O 1
ATOM 1008 N N . ARG A 1 137 ? -27.489 -27.208 -30.916 1.00 16.29 134 ARG A N 1
ATOM 1009 C CA . ARG A 1 137 ? -27.136 -27.616 -29.549 1.00 17.77 134 ARG A CA 1
ATOM 1010 C C . ARG A 1 137 ? -27.458 -29.068 -29.274 1.00 17.47 134 ARG A C 1
ATOM 1011 O O . ARG A 1 137 ? -26.665 -29.758 -28.650 1.00 16.29 134 ARG A O 1
ATOM 1019 N N . ARG A 1 138 ? -28.621 -29.533 -29.723 1.00 15.69 135 ARG A N 1
ATOM 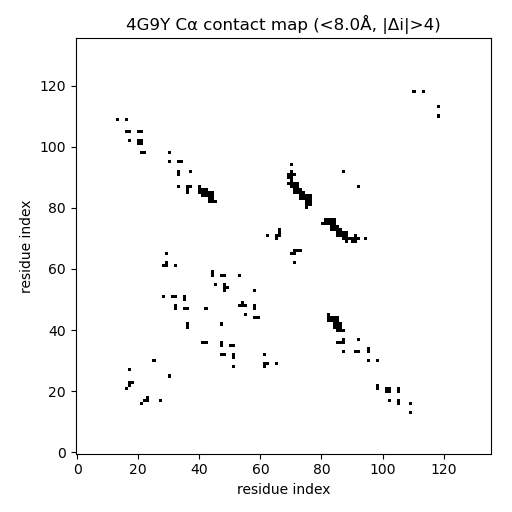1020 C CA . ARG A 1 138 ? -28.989 -30.928 -29.498 1.00 18.95 135 ARG A CA 1
ATOM 1021 C C . ARG A 1 138 ? -28.003 -31.865 -30.181 1.00 18.61 135 ARG A C 1
ATOM 1022 O O . ARG A 1 138 ? -27.613 -32.881 -29.615 1.00 16.33 135 ARG A O 1
ATOM 1030 N N . VAL A 1 139 ? -27.586 -31.513 -31.393 1.00 14.79 136 VAL A N 1
ATOM 1031 C CA . VAL A 1 139 ? -26.652 -32.353 -32.143 1.00 12.07 136 VAL A CA 1
ATOM 1032 C C . VAL A 1 139 ? -25.272 -32.345 -31.486 1.00 14.08 136 VAL A C 1
ATOM 1033 O O . VAL A 1 139 ? -24.659 -33.399 -31.287 1.00 16.29 136 VAL A O 1
ATOM 1037 N N . ALA A 1 140 ? -24.772 -31.165 -31.136 1.00 14.92 137 ALA A N 1
ATOM 1038 C CA . ALA A 1 140 ? -23.448 -31.106 -30.527 1.00 14.70 137 ALA A CA 1
ATOM 1039 C C . ALA A 1 140 ? -23.440 -31.784 -29.149 1.00 18.58 137 ALA A C 1
ATOM 1040 O O . ALA A 1 140 ? -22.478 -32.476 -28.794 1.00 16.87 137 ALA A O 1
ATOM 1042 N N . ASP A 1 141 ? -24.510 -31.592 -28.378 1.00 13.38 138 ASP A N 1
ATOM 1043 C CA . ASP A 1 141 ? -24.546 -32.103 -27.001 1.00 19.80 138 ASP A CA 1
ATOM 1044 C C . ASP A 1 141 ? -24.554 -33.621 -27.033 1.00 24.20 138 ASP A C 1
ATOM 1045 O O . ASP A 1 141 ? -23.869 -34.268 -26.245 1.00 19.37 138 ASP A O 1
ATOM 1050 N N . ALA A 1 142 ? -25.342 -34.189 -27.940 1.00 21.89 139 ALA A N 1
ATOM 1051 C CA . ALA A 1 142 ? -25.465 -35.635 -28.016 1.00 24.60 139 ALA A CA 1
ATOM 1052 C C . ALA A 1 142 ? -24.168 -36.275 -28.484 1.00 25.29 139 ALA A C 1
ATOM 1053 O O . ALA A 1 142 ? -23.800 -37.329 -27.996 1.00 22.87 139 ALA A O 1
ATOM 1055 N N . ALA A 1 143 ? -23.465 -35.638 -29.418 1.00 17.13 140 ALA A N 1
ATOM 1056 C CA . ALA A 1 143 ? -22.217 -36.210 -29.907 1.00 22.13 140 ALA A CA 1
ATOM 1057 C C . ALA A 1 143 ? -21.151 -36.166 -28.821 1.00 30.15 140 ALA A C 1
ATOM 1058 O O . ALA A 1 143 ? -20.363 -37.087 -28.685 1.00 31.81 140 ALA A O 1
ATOM 1060 N N . GLU A 1 144 ? -21.134 -35.092 -28.042 1.00 25.65 141 GLU A N 1
ATOM 1061 C CA . GLU A 1 144 ? -20.132 -34.951 -26.994 1.00 35.06 141 GLU A CA 1
ATOM 1062 C C . GLU A 1 144 ? -20.501 -35.735 -25.730 1.00 41.26 141 GLU A C 1
ATOM 1063 O O . GLU A 1 144 ? -19.705 -35.837 -24.799 1.00 49.10 141 GLU A O 1
ATOM 1069 N N . GLY A 1 145 ? -21.710 -36.284 -25.711 1.00 36.46 142 GLY A N 1
ATOM 1070 C CA . GLY A 1 145 ? -22.144 -37.161 -24.637 1.00 44.07 142 GLY A CA 1
ATOM 1071 C C . GLY A 1 145 ? -21.931 -38.612 -25.034 1.00 59.39 142 GLY A C 1
ATOM 1072 O O . GLY A 1 145 ? -22.289 -39.535 -24.293 1.00 61.62 142 GLY A O 1
ATOM 1073 N N . LEU A 1 146 ? -21.346 -38.787 -26.219 1.00 68.47 143 LEU A N 1
ATOM 1074 C CA . LEU A 1 146 ? -21.037 -40.088 -26.826 1.00 71.78 143 LEU A CA 1
ATOM 1075 C C . LEU A 1 146 ? -22.278 -40.847 -27.286 1.00 70.46 143 LEU A C 1
ATOM 1076 O O . LEU A 1 146 ? -22.678 -40.745 -28.450 1.00 66.50 143 LEU A O 1
#

InterPro domains:
  IPR000835 MarR-type HTH domain [PF12802] (34-90)
  IPR000835 MarR-type HTH domain [PR00598] (50-66)
  IPR000835 MarR-type HTH domain [PR00598] (67-82)
  IPR000835 MarR-type HTH domain [PR00598] (86-102)
  IPR000835 MarR-type HTH domain [PR00598] (116-136)
  IPR000835 MarR-type HTH domain [PS50995] (1-138)
  IPR000835 MarR-type HTH domain [SM00347] (26-126)
  IPR036388 Winged helix-like DNA-binding domain superfamily [G3DSA:1.10.10.10] (1-154)
  IPR036390 Winged helix DNA-binding domain superfamily [SSF46785] (5-143)
  IPR039422 Transcription regulators MarR/SlyA-like [PTHR33164] (12-140)

Foldseek 3Di:
DDVVVVVVVLVVVLQVLCPVQQHVQQHPLLLQLLVVCVVPPFDWQVVSCVSSVHDPVVSVVSLVVCVVVQQKDWAQDPVDRPIITIGTDPVVNVSSVSSVVRVVVSVCVSCVVDDPVVSVVVVVVVCVVVVVVVVD

Secondary structure (DSSP, 8-state):
--HHHHHHHHHHHHHHHHHHHT-SSS-HHHHHHHHHHHHSTT-BHHHHHHHHT--HHHHHHHHHHHHHTTSEEEEE-SSSTTSEEEEE-HHHHHHHHHHHHHHHHHHHHHHTTS-HHHHHHHHHHHHHHHHHHHT-

Solvent-accessible surface area: 9648 Å² total; per-residue (Å²): 176,133,105,37,103,107,62,152,145,68,116,112,43,59,143,108,40,17,40,86,50,6,21,156,115,2,60,59,55,11,33,35,0,0,66,12,2,56,81,65,80,15,30,11,28,180,23,0,2,110,126,35,66,42,90,193,67,43,4,38,77,6,4,63,126,0,31,213,86,36,3,5,83,108,86,164,3,110,162,77,24,242,96,30,39,0,132,19,27,112,65,0,84,101,10,26,141,122,14,22,80,108,27,67,137,0,55,130,67,44,28,62,112,54,61,83,121,91,50,67,82,51,84,67,87,73,144,151,108,43,96,69,67,146,64,199